Protein AF-A0A0D2V0W5-F1 (afdb_monomer_lite)

pLDDT: mean 76.76, std 10.27, range [50.66, 91.31]

Foldseek 3Di:
DLLVVLVVQVVVCVVVVWDFDPLSVVLNVVVVVLVVVVVVVVVVVVVVVVVCPPDPDCDDDPVVVVVVVVVVVVSVVVVVVSSVSSDDPHGTDHDDPDPDDVVVVVVVVVVVVVVVVVVVVVVVVVVVVVVVVVVPDPDD

Organism: Gossypium raimondii (NCBI:txid29730)

Radius of gyration: 36.82 Å; chains: 1; bounding box: 101×25×89 Å

Sequence (140 aa):
MQRQRVQQSVDAAKLQGHTICNDVDKWLTMVDHKIFEMAETKLKEAEEKANERCLIGLCPNFKSRYLLSKTAEKEAYAIVQLLEKGRFDSVSYRPAPKPANIEDININIWSFVEQLYLHIFSIYLLAIFGYLFIWLLPNF

Secondary structure (DSSP, 8-state):
-HHHHHHHHHHHHHHTTPEEPHHHHHHHHHHHHHHHHHHHHHHHHHHHHHH----SS----HHHHHHHHHHHHHHHHHHHHHHHHT--S-SEEPPPPPPPPHHHHHHHHHHHHHHHHHHHHHHHHHHHHHHHHHHHS---

Structure (mmCIF, N/CA/C/O backbone):
data_AF-A0A0D2V0W5-F1
#
_entry.id   AF-A0A0D2V0W5-F1
#
loop_
_atom_site.group_PDB
_atom_site.id
_atom_site.type_symbol
_atom_site.label_atom_id
_atom_site.label_alt_id
_atom_site.label_comp_id
_atom_site.label_asym_id
_atom_site.label_entity_id
_atom_site.label_seq_id
_atom_site.pdbx_PDB_ins_code
_atom_site.Cartn_x
_atom_site.Cartn_y
_atom_site.Cartn_z
_atom_site.occupancy
_atom_site.B_iso_or_equiv
_atom_site.auth_seq_id
_atom_site.auth_comp_id
_atom_site.auth_asym_id
_atom_site.auth_atom_id
_atom_site.pdbx_PDB_model_num
ATOM 1 N N . MET A 1 1 ? -4.339 -10.578 3.413 1.00 66.00 1 MET A N 1
ATOM 2 C CA . MET A 1 1 ? -4.388 -11.001 1.993 1.00 66.00 1 MET A CA 1
ATOM 3 C C . MET A 1 1 ? -4.231 -9.824 1.022 1.00 66.00 1 MET A C 1
ATOM 5 O O . MET A 1 1 ? -3.227 -9.800 0.332 1.00 66.00 1 MET A O 1
ATOM 9 N N . GLN A 1 2 ? -5.124 -8.819 0.982 1.00 79.31 2 GLN A N 1
ATOM 10 C CA . GLN A 1 2 ? -5.065 -7.725 -0.020 1.00 79.31 2 GLN A CA 1
ATOM 11 C C . GLN A 1 2 ? -3.758 -6.905 0.001 1.00 79.31 2 GLN A C 1
ATOM 13 O O . GLN A 1 2 ? -3.095 -6.805 -1.026 1.00 79.31 2 GLN A O 1
ATOM 18 N N . ARG A 1 3 ? -3.353 -6.383 1.170 1.00 84.44 3 ARG A N 1
ATOM 19 C CA . ARG A 1 3 ? -2.093 -5.631 1.351 1.00 84.44 3 ARG A CA 1
ATOM 20 C C . ARG A 1 3 ? -0.877 -6.402 0.835 1.00 84.44 3 ARG A C 1
ATOM 22 O O . ARG A 1 3 ? -0.064 -5.855 0.107 1.00 84.44 3 ARG A O 1
ATOM 29 N N . GLN A 1 4 ? -0.778 -7.683 1.191 1.00 86.00 4 GLN A N 1
ATOM 30 C CA . GLN A 1 4 ? 0.338 -8.542 0.791 1.00 86.00 4 GLN A CA 1
ATOM 31 C C . GLN A 1 4 ? 0.414 -8.713 -0.728 1.00 86.00 4 GLN A C 1
ATOM 33 O O . GLN A 1 4 ? 1.505 -8.646 -1.279 1.00 86.00 4 GLN A O 1
ATOM 38 N N . ARG A 1 5 ? -0.728 -8.870 -1.413 1.00 85.88 5 ARG A N 1
ATOM 39 C CA . ARG A 1 5 ? -0.739 -8.934 -2.881 1.00 85.88 5 ARG A CA 1
ATOM 40 C C . ARG A 1 5 ? -0.277 -7.622 -3.511 1.00 85.88 5 ARG A C 1
ATOM 42 O O . ARG A 1 5 ? 0.524 -7.654 -4.432 1.00 85.88 5 ARG A O 1
ATOM 49 N N . VAL A 1 6 ? -0.757 -6.481 -3.007 1.00 85.31 6 VAL A N 1
ATOM 50 C CA . VAL A 1 6 ? -0.328 -5.159 -3.497 1.00 85.31 6 VAL A CA 1
ATOM 51 C C . VAL A 1 6 ? 1.177 -4.976 -3.288 1.00 85.31 6 VAL A C 1
ATOM 53 O O . VAL A 1 6 ? 1.865 -4.562 -4.215 1.00 85.31 6 VAL A O 1
ATOM 56 N N . GLN A 1 7 ? 1.701 -5.370 -2.124 1.00 87.25 7 GLN A N 1
ATOM 57 C CA . GLN A 1 7 ? 3.134 -5.318 -1.832 1.00 87.25 7 GLN A CA 1
ATOM 58 C C . GLN A 1 7 ? 3.953 -6.187 -2.795 1.00 87.25 7 GLN A C 1
ATOM 60 O O . GLN A 1 7 ? 4.927 -5.709 -3.360 1.00 87.25 7 GLN A O 1
ATOM 65 N N . GLN A 1 8 ? 3.524 -7.426 -3.051 1.00 87.62 8 GLN A N 1
ATOM 66 C CA . GLN A 1 8 ? 4.190 -8.312 -4.012 1.00 87.62 8 GLN A CA 1
ATOM 67 C C . GLN A 1 8 ? 4.226 -7.709 -5.421 1.00 87.62 8 GLN A C 1
ATOM 69 O O . GLN A 1 8 ? 5.253 -7.779 -6.094 1.00 87.62 8 GLN A O 1
ATOM 74 N N . SER A 1 9 ? 3.134 -7.079 -5.862 1.00 85.44 9 SER A N 1
ATOM 75 C CA . SER A 1 9 ? 3.097 -6.395 -7.157 1.00 85.44 9 SER A CA 1
ATOM 76 C C . SER A 1 9 ? 4.013 -5.165 -7.192 1.00 85.44 9 SER A C 1
ATOM 78 O O . SER A 1 9 ? 4.642 -4.901 -8.214 1.00 85.44 9 SER A O 1
ATOM 80 N N . VAL A 1 10 ? 4.120 -4.427 -6.082 1.00 87.31 10 VAL A N 1
ATOM 81 C CA . VAL A 1 10 ? 5.063 -3.308 -5.931 1.00 87.31 10 VAL A CA 1
ATOM 82 C C . VAL A 1 10 ? 6.510 -3.796 -6.001 1.00 87.31 10 VAL A C 1
ATOM 84 O O . VAL A 1 10 ? 7.321 -3.211 -6.717 1.00 87.31 10 VAL A O 1
ATOM 87 N N . ASP A 1 11 ? 6.837 -4.883 -5.310 1.00 88.75 11 ASP A N 1
ATOM 88 C CA . ASP A 1 11 ? 8.186 -5.448 -5.302 1.00 88.75 11 ASP A CA 1
ATOM 89 C C . ASP A 1 11 ? 8.566 -5.976 -6.696 1.00 88.75 11 ASP A C 1
ATOM 91 O O . ASP A 1 11 ? 9.657 -5.695 -7.194 1.00 88.75 11 ASP A O 1
ATOM 95 N N . ALA A 1 12 ? 7.632 -6.641 -7.387 1.00 85.81 12 ALA A N 1
ATOM 96 C CA . ALA A 1 12 ? 7.809 -7.075 -8.773 1.00 85.81 12 ALA A CA 1
ATOM 97 C C . ALA A 1 12 ? 8.028 -5.894 -9.736 1.00 85.81 12 ALA A C 1
ATOM 99 O O . ALA A 1 12 ? 8.897 -5.950 -10.605 1.00 85.81 12 ALA A O 1
ATOM 100 N N . ALA A 1 13 ? 7.282 -4.802 -9.566 1.00 85.25 13 ALA A N 1
ATOM 101 C CA . ALA A 1 13 ? 7.448 -3.598 -10.371 1.00 85.25 13 ALA A CA 1
ATOM 102 C C . ALA A 1 13 ? 8.810 -2.924 -10.139 1.00 85.25 13 ALA A C 1
ATOM 104 O O . ALA A 1 13 ? 9.463 -2.525 -11.103 1.00 85.25 13 ALA A O 1
ATOM 105 N N . LYS A 1 14 ? 9.285 -2.862 -8.888 1.00 86.00 14 LYS A N 1
ATOM 106 C CA . LYS A 1 14 ? 10.631 -2.360 -8.567 1.00 86.00 14 LYS A CA 1
ATOM 107 C C . LYS A 1 14 ? 11.723 -3.193 -9.239 1.00 86.00 14 LYS A C 1
ATOM 109 O O . LYS A 1 14 ? 12.649 -2.620 -9.806 1.00 86.00 14 LYS A O 1
ATOM 114 N N . LEU A 1 15 ? 11.590 -4.523 -9.236 1.00 84.12 15 LEU A N 1
ATOM 115 C CA . LEU A 1 15 ? 12.523 -5.429 -9.924 1.00 84.12 15 LEU A CA 1
ATOM 116 C C . LEU A 1 15 ? 12.557 -5.201 -11.442 1.00 84.12 15 LEU A C 1
ATOM 118 O O . LEU A 1 15 ? 13.605 -5.339 -12.062 1.00 84.12 15 LEU A O 1
ATOM 122 N N . GLN A 1 16 ? 11.429 -4.813 -12.036 1.00 83.44 16 GLN A N 1
ATOM 123 C CA . GLN A 1 16 ? 11.328 -4.471 -13.459 1.00 83.44 16 GLN A CA 1
ATOM 124 C C . GLN A 1 16 ? 11.803 -3.041 -13.777 1.00 83.44 16 GLN A C 1
ATOM 126 O O . GLN A 1 16 ? 11.735 -2.612 -14.928 1.00 83.44 16 GLN A O 1
ATOM 131 N N . GLY A 1 17 ? 12.262 -2.281 -12.776 1.00 79.56 17 GLY A N 1
ATOM 132 C CA . GLY A 1 17 ? 12.631 -0.874 -12.935 1.00 79.56 17 GLY A CA 1
ATOM 133 C C . GLY A 1 17 ? 11.435 0.035 -13.225 1.00 79.56 17 GLY A C 1
ATOM 134 O O . GLY A 1 17 ? 11.616 1.146 -13.719 1.00 79.56 17 GLY A O 1
ATOM 135 N N . HIS A 1 18 ? 10.211 -0.425 -12.952 1.00 83.50 18 HIS A N 1
ATOM 136 C CA . HIS A 1 18 ? 9.005 0.379 -13.087 1.00 83.50 18 HIS A CA 1
ATOM 137 C C . HIS A 1 18 ? 8.842 1.322 -11.894 1.00 83.50 18 HIS A C 1
ATOM 139 O O . HIS A 1 18 ? 9.246 1.024 -10.768 1.00 83.50 18 HIS A O 1
ATOM 145 N N . THR A 1 19 ? 8.208 2.466 -12.135 1.00 81.25 19 THR A N 1
ATOM 146 C CA . THR A 1 19 ? 7.883 3.417 -11.074 1.00 81.25 19 THR A CA 1
ATOM 147 C C . THR A 1 19 ? 6.507 3.089 -10.504 1.00 81.25 19 THR A C 1
ATOM 149 O O . THR A 1 19 ? 5.567 2.787 -11.241 1.00 81.25 19 THR A O 1
ATOM 152 N N . ILE A 1 20 ? 6.397 3.111 -9.177 1.00 87.06 20 ILE A N 1
ATOM 153 C CA . ILE A 1 20 ? 5.154 2.816 -8.460 1.00 87.06 20 ILE A CA 1
ATOM 154 C C . ILE A 1 20 ? 4.242 4.039 -8.502 1.00 87.06 20 ILE A C 1
ATOM 156 O O . ILE A 1 20 ? 4.702 5.173 -8.359 1.00 87.06 20 ILE A O 1
ATOM 160 N N . CYS A 1 21 ? 2.945 3.814 -8.696 1.00 85.44 21 CYS A N 1
ATOM 161 C CA . CYS A 1 21 ? 1.962 4.889 -8.649 1.00 85.44 21 CYS A CA 1
ATOM 162 C C . CYS A 1 21 ? 1.865 5.470 -7.227 1.00 85.44 21 CYS A C 1
ATOM 164 O O . CYS A 1 21 ? 1.754 4.725 -6.254 1.00 85.44 21 CYS A O 1
ATOM 166 N N . ASN A 1 22 ? 1.841 6.800 -7.110 1.00 84.38 22 ASN A N 1
ATOM 167 C CA . ASN A 1 22 ? 1.798 7.499 -5.819 1.00 84.38 22 ASN A CA 1
ATOM 168 C C . ASN A 1 22 ? 0.577 7.101 -4.963 1.00 84.38 22 ASN A C 1
ATOM 170 O O . ASN A 1 22 ? 0.664 6.997 -3.742 1.00 84.38 22 ASN A O 1
ATOM 174 N N . ASP A 1 23 ? -0.557 6.815 -5.606 1.00 83.94 23 ASP A N 1
ATOM 175 C CA . ASP A 1 23 ? -1.783 6.393 -4.920 1.00 83.94 23 ASP A CA 1
ATOM 176 C C . ASP A 1 23 ? -1.628 5.040 -4.212 1.00 83.94 23 ASP A C 1
ATOM 178 O O . ASP A 1 23 ? -2.191 4.837 -3.136 1.00 83.94 23 ASP A O 1
ATOM 182 N N . VAL A 1 24 ? -0.824 4.134 -4.780 1.00 85.69 24 VAL A N 1
ATOM 183 C CA . VAL A 1 24 ? -0.541 2.810 -4.208 1.00 85.69 24 VAL A CA 1
ATOM 184 C C . VAL A 1 24 ? 0.350 2.942 -2.975 1.00 85.69 24 VAL A C 1
ATOM 186 O O . VAL A 1 24 ? 0.090 2.299 -1.959 1.00 85.69 24 VAL A O 1
ATOM 189 N N . ASP A 1 25 ? 1.362 3.807 -3.038 1.00 86.31 25 ASP A N 1
ATOM 190 C CA . ASP A 1 25 ? 2.276 4.077 -1.923 1.00 86.31 25 ASP A CA 1
ATOM 191 C C . ASP A 1 25 ? 1.555 4.751 -0.742 1.00 86.31 25 ASP A C 1
ATOM 193 O O . ASP A 1 25 ? 1.616 4.294 0.407 1.00 86.31 25 ASP A O 1
ATOM 197 N N . LYS A 1 26 ? 0.744 5.772 -1.044 1.00 88.19 26 LYS A N 1
ATOM 198 C CA . LYS A 1 26 ? -0.114 6.439 -0.059 1.00 88.19 26 LYS A CA 1
ATOM 199 C C . LYS A 1 26 ? -1.109 5.470 0.577 1.00 88.19 26 LYS A C 1
ATOM 201 O O . LYS A 1 26 ? -1.359 5.539 1.781 1.00 88.19 26 LYS A O 1
ATOM 206 N N . TRP A 1 27 ? -1.679 4.565 -0.217 1.00 91.31 27 TRP A N 1
ATOM 207 C CA . TRP A 1 27 ? -2.592 3.544 0.283 1.00 91.31 27 TRP A CA 1
ATOM 208 C C . TRP A 1 27 ? -1.897 2.551 1.220 1.00 91.31 27 TRP A C 1
ATOM 210 O O . TRP A 1 27 ? -2.424 2.283 2.299 1.00 91.31 27 TRP A O 1
ATOM 220 N N . LEU A 1 28 ? -0.707 2.053 0.859 1.00 87.44 28 LEU A N 1
ATOM 221 C CA . LEU A 1 28 ? 0.075 1.149 1.712 1.00 87.44 28 LEU A CA 1
ATOM 222 C C . LEU A 1 28 ? 0.396 1.795 3.064 1.00 87.44 28 LEU A C 1
ATOM 224 O O . LEU A 1 28 ? 0.146 1.187 4.103 1.00 87.44 28 LEU A O 1
ATOM 228 N N . THR A 1 29 ? 0.835 3.054 3.050 1.00 89.31 29 THR A N 1
ATOM 229 C CA . THR A 1 29 ? 1.124 3.823 4.270 1.00 89.31 29 THR A CA 1
ATOM 230 C C . THR A 1 29 ? -0.113 3.962 5.162 1.00 89.31 29 THR A C 1
ATOM 232 O O . THR A 1 29 ? -0.049 3.752 6.374 1.00 89.31 29 THR A O 1
ATOM 235 N N . MET A 1 30 ? -1.270 4.272 4.570 1.00 87.94 30 MET A N 1
ATOM 236 C CA . MET A 1 30 ? -2.531 4.413 5.302 1.00 87.94 30 MET A CA 1
ATOM 237 C C . MET A 1 30 ? -2.982 3.088 5.939 1.00 87.94 30 MET A C 1
ATOM 239 O O . MET A 1 30 ? -3.482 3.072 7.064 1.00 87.94 30 MET A O 1
ATOM 243 N N . VAL A 1 31 ? -2.805 1.972 5.226 1.00 87.81 31 VAL A N 1
ATOM 244 C CA . VAL A 1 31 ? -3.123 0.632 5.735 1.00 87.81 31 VAL A CA 1
ATOM 245 C C . VAL A 1 31 ? -2.194 0.249 6.885 1.00 87.81 31 VAL A C 1
ATOM 247 O O . VAL A 1 31 ? -2.679 -0.257 7.895 1.00 87.81 31 VAL A O 1
ATOM 250 N N . ASP A 1 32 ? -0.896 0.525 6.771 1.00 87.69 32 ASP A N 1
ATOM 251 C CA . ASP A 1 32 ? 0.081 0.234 7.826 1.00 87.69 32 ASP A CA 1
ATOM 252 C C . ASP A 1 32 ? -0.201 1.026 9.099 1.00 87.69 32 ASP A C 1
ATOM 254 O O . ASP A 1 32 ? -0.244 0.450 10.188 1.00 87.69 32 ASP A O 1
ATOM 258 N N . HIS A 1 33 ? -0.514 2.315 8.961 1.00 88.38 33 HIS A N 1
ATOM 259 C CA . HIS A 1 33 ? -0.945 3.139 10.084 1.00 88.38 33 HIS A CA 1
ATOM 260 C C . HIS A 1 33 ? -2.199 2.567 10.763 1.00 88.38 33 HIS A C 1
ATOM 262 O O . HIS A 1 33 ? -2.257 2.472 11.987 1.00 88.38 33 HIS A O 1
ATOM 268 N N . LYS A 1 34 ? -3.205 2.140 9.984 1.00 84.75 34 LYS A N 1
ATOM 269 C CA . LYS A 1 34 ? -4.443 1.580 10.549 1.00 84.75 34 LYS A CA 1
ATOM 270 C C . LYS A 1 34 ? -4.205 0.248 11.265 1.00 84.75 34 LYS A C 1
ATOM 272 O O . LYS A 1 34 ? -4.841 -0.012 12.283 1.00 84.75 34 LYS A O 1
ATOM 277 N N . ILE A 1 35 ? -3.300 -0.591 10.758 1.00 84.75 35 ILE A N 1
ATOM 278 C CA . ILE A 1 35 ? -2.902 -1.840 11.424 1.00 84.75 35 ILE A CA 1
ATOM 279 C C . ILE A 1 35 ? -2.221 -1.536 12.760 1.00 84.75 35 ILE A C 1
ATOM 281 O O . ILE A 1 35 ? -2.548 -2.177 13.757 1.00 84.75 35 ILE A O 1
ATOM 285 N N . PHE A 1 36 ? -1.318 -0.555 12.787 1.00 83.88 36 PHE A N 1
ATOM 286 C CA . PHE A 1 36 ? -0.632 -0.141 14.008 1.00 83.88 36 PHE A CA 1
ATOM 287 C C . PHE A 1 36 ? -1.613 0.393 15.064 1.00 83.88 36 PHE A C 1
ATOM 289 O O . PHE A 1 36 ? -1.625 -0.096 16.189 1.00 83.88 36 PHE A O 1
ATOM 296 N N . GLU A 1 37 ? -2.508 1.307 14.677 1.00 85.31 37 GLU A N 1
ATOM 297 C CA . GLU A 1 37 ? -3.546 1.867 15.556 1.00 85.31 37 GLU A CA 1
ATOM 298 C C . GLU A 1 37 ? -4.464 0.769 16.131 1.00 85.31 37 GLU A C 1
ATOM 300 O O . GLU A 1 37 ? -4.775 0.750 17.324 1.00 85.31 37 GLU A O 1
ATOM 305 N N . MET A 1 38 ? -4.868 -0.202 15.305 1.00 79.56 38 MET A N 1
ATOM 306 C CA . MET A 1 38 ? -5.655 -1.350 15.771 1.00 79.56 38 MET A CA 1
ATOM 307 C C . MET A 1 38 ? -4.875 -2.251 16.735 1.00 79.56 38 MET A C 1
ATOM 309 O O . MET A 1 38 ? -5.451 -2.782 17.680 1.00 79.56 38 MET A O 1
ATOM 313 N N . ALA A 1 39 ? -3.577 -2.453 16.510 1.00 76.69 39 ALA A N 1
ATOM 314 C CA . ALA A 1 39 ? -2.748 -3.248 17.409 1.00 76.69 39 ALA A CA 1
ATOM 315 C C . ALA A 1 39 ? -2.582 -2.558 18.773 1.00 76.69 39 ALA A C 1
ATOM 317 O O . ALA A 1 39 ? -2.720 -3.209 19.807 1.00 76.69 39 ALA A O 1
ATOM 318 N N . GLU A 1 40 ? -2.355 -1.245 18.776 1.00 80.94 40 GLU A N 1
ATOM 319 C CA . GLU A 1 40 ? -2.204 -0.441 19.990 1.00 80.94 40 GLU A CA 1
ATOM 320 C C . GLU A 1 40 ? -3.503 -0.391 20.807 1.00 80.94 40 GLU A C 1
ATOM 322 O O . GLU A 1 40 ? -3.498 -0.644 22.012 1.00 80.94 40 GLU A O 1
ATOM 327 N N . THR A 1 41 ? -4.645 -0.167 20.149 1.00 77.69 41 THR A N 1
ATOM 328 C CA . THR A 1 41 ? -5.964 -0.195 20.807 1.00 77.69 41 THR A CA 1
ATOM 329 C C . THR A 1 41 ? -6.287 -1.569 21.392 1.00 77.69 41 THR A C 1
ATOM 331 O O . THR A 1 41 ? -6.751 -1.652 22.528 1.00 77.69 41 THR A O 1
ATOM 334 N N . LYS A 1 42 ? -5.991 -2.662 20.675 1.00 73.06 42 LYS A N 1
ATOM 335 C CA . LYS A 1 42 ? -6.188 -4.033 21.179 1.00 73.06 42 LYS A CA 1
ATOM 336 C C . LYS A 1 42 ? -5.284 -4.366 22.359 1.00 73.06 42 LYS A C 1
ATOM 338 O O . LYS A 1 42 ? -5.724 -5.060 23.274 1.00 73.06 42 LYS A O 1
ATOM 343 N N . LEU A 1 43 ? -4.044 -3.888 22.341 1.00 74.00 43 LEU A N 1
ATOM 344 C CA . LEU A 1 43 ? -3.103 -4.071 23.441 1.00 74.00 43 LEU A CA 1
ATOM 345 C C . LEU A 1 43 ? -3.588 -3.330 24.690 1.00 74.00 43 LEU A C 1
ATOM 347 O O . LEU A 1 43 ? -3.646 -3.927 25.761 1.00 74.00 43 LEU A O 1
ATOM 351 N N . LYS A 1 44 ? -4.054 -2.088 24.533 1.00 74.25 44 LYS A N 1
ATOM 352 C CA . LYS A 1 44 ? -4.629 -1.302 25.627 1.00 74.25 44 LYS A CA 1
ATOM 353 C C . LYS A 1 44 ? -5.906 -1.927 26.200 1.00 74.25 44 LYS A C 1
ATOM 355 O O . LYS A 1 44 ? -6.035 -2.040 27.414 1.00 74.25 44 LYS A O 1
ATOM 360 N N . GLU A 1 45 ? -6.816 -2.406 25.346 1.00 71.44 45 GLU A N 1
ATOM 361 C CA . GLU A 1 45 ? -8.001 -3.165 25.782 1.00 71.44 45 GLU A CA 1
ATOM 362 C C . GLU A 1 45 ? -7.609 -4.431 26.563 1.00 71.44 45 GLU A C 1
ATOM 364 O O . GLU A 1 45 ? -8.262 -4.786 27.544 1.00 71.44 45 GLU A O 1
ATOM 369 N N . ALA A 1 46 ? -6.556 -5.134 26.135 1.00 68.12 46 ALA A N 1
ATOM 370 C CA . ALA A 1 46 ? -6.071 -6.332 26.812 1.00 68.12 46 ALA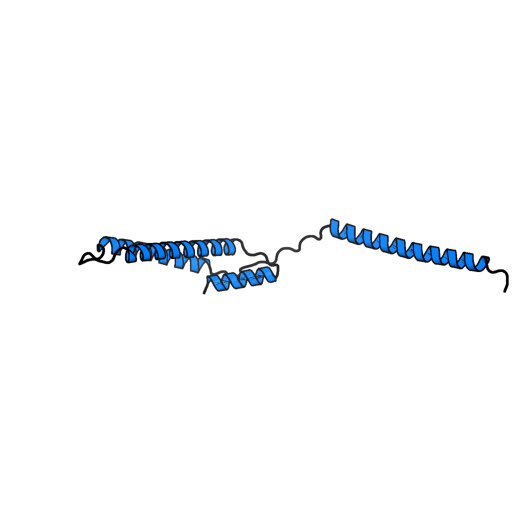 A CA 1
ATOM 371 C C . ALA A 1 46 ? -5.424 -6.014 28.170 1.00 68.12 46 ALA A C 1
ATOM 373 O O . ALA A 1 46 ? -5.659 -6.752 29.126 1.00 68.12 46 ALA A O 1
ATOM 374 N N . GLU A 1 47 ? -4.663 -4.923 28.275 1.00 70.50 47 GLU A N 1
ATOM 375 C CA . GLU A 1 47 ? -4.082 -4.436 29.532 1.00 70.50 47 GLU A CA 1
ATOM 376 C C . GLU A 1 47 ? -5.157 -3.979 30.522 1.00 70.50 47 GLU A C 1
ATOM 378 O O . GLU A 1 47 ? -5.136 -4.397 31.680 1.00 70.50 47 GLU A O 1
ATOM 383 N N . GLU A 1 48 ? -6.138 -3.190 30.074 1.00 67.31 48 GLU A N 1
ATOM 384 C CA . GLU A 1 48 ? -7.276 -2.764 30.899 1.00 67.31 48 GLU A CA 1
ATOM 385 C C . GLU A 1 48 ? -8.067 -3.979 31.397 1.00 67.31 48 GLU A C 1
ATOM 387 O O . GLU A 1 48 ? -8.345 -4.095 32.588 1.00 67.31 48 GLU A O 1
ATOM 392 N N . LYS A 1 49 ? -8.330 -4.957 30.524 1.00 64.44 49 LYS A N 1
ATOM 393 C CA . LYS A 1 49 ? -9.028 -6.201 30.880 1.00 64.44 49 LYS A CA 1
ATOM 394 C C . LYS A 1 49 ? -8.209 -7.127 31.787 1.00 64.44 49 LYS A C 1
ATOM 396 O O . LYS A 1 49 ? -8.788 -7.899 32.548 1.00 64.44 49 LYS A O 1
ATOM 401 N N . ALA A 1 50 ? -6.879 -7.082 31.712 1.00 61.03 50 ALA A N 1
ATOM 402 C CA . ALA A 1 50 ? -5.994 -7.826 32.607 1.00 61.03 50 ALA A CA 1
ATOM 403 C C . ALA A 1 50 ? -5.901 -7.174 33.998 1.00 61.03 50 ALA A C 1
ATOM 405 O O . ALA A 1 50 ? -5.810 -7.890 34.999 1.00 61.03 50 ALA A O 1
ATOM 406 N N . ASN A 1 51 ? -5.972 -5.839 34.064 1.00 61.06 51 ASN A N 1
ATOM 407 C CA . ASN A 1 51 ? -6.075 -5.081 35.313 1.00 61.06 51 ASN A CA 1
ATOM 408 C C . ASN A 1 51 ? -7.476 -5.181 35.940 1.00 61.06 51 ASN A C 1
ATOM 410 O O . ASN A 1 51 ? -7.605 -5.232 37.162 1.00 61.06 51 ASN A O 1
ATOM 414 N N . GLU A 1 52 ? -8.525 -5.303 35.125 1.00 59.12 52 GLU A N 1
ATOM 415 C CA . GLU A 1 52 ? -9.887 -5.622 35.549 1.00 59.12 52 GLU A CA 1
ATOM 416 C C . GLU A 1 52 ? -10.070 -7.137 35.723 1.00 59.12 52 GLU A C 1
ATOM 418 O O . GLU A 1 52 ? -10.865 -7.796 35.047 1.00 59.12 52 GLU A O 1
ATOM 423 N N . ARG A 1 53 ? -9.397 -7.726 36.719 1.00 54.84 53 ARG A N 1
ATOM 424 C CA . ARG A 1 53 ? -9.992 -8.903 37.365 1.00 54.84 53 ARG A CA 1
ATOM 425 C C . ARG A 1 53 ? -11.349 -8.444 37.887 1.00 54.84 53 ARG A C 1
ATOM 427 O O . ARG A 1 53 ? -11.402 -7.693 38.855 1.00 54.84 53 ARG A O 1
ATOM 434 N N . CYS A 1 54 ? -12.425 -8.834 37.201 1.00 55.38 54 CYS A N 1
ATOM 435 C CA . CYS A 1 54 ? -13.802 -8.513 37.563 1.00 55.38 54 CYS A CA 1
ATOM 436 C C . CYS A 1 54 ? -14.108 -9.147 38.927 1.00 55.38 54 CYS A C 1
ATOM 438 O O . CYS A 1 54 ? -14.589 -10.276 39.037 1.00 55.38 54 CYS A O 1
ATOM 440 N N . LEU A 1 55 ? -13.732 -8.432 39.983 1.00 52.62 55 LEU A N 1
ATOM 441 C CA . LEU A 1 55 ? -14.034 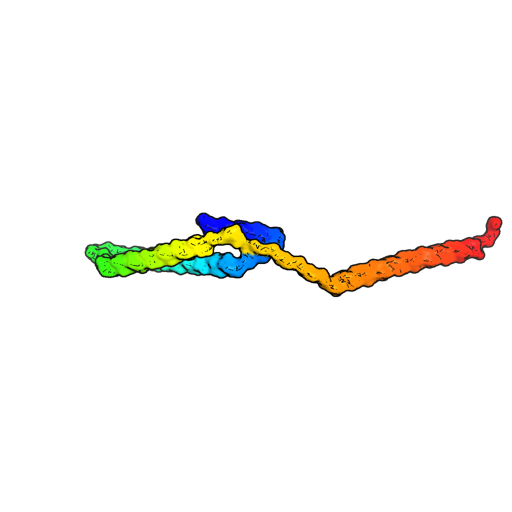-8.766 41.355 1.00 52.62 55 LEU A CA 1
ATOM 442 C C . LEU A 1 55 ? -15.519 -8.469 41.550 1.00 52.62 55 LEU A C 1
ATOM 444 O O . LEU A 1 55 ? -15.921 -7.328 41.729 1.00 52.62 55 LEU A O 1
ATOM 448 N N . ILE A 1 56 ? -16.316 -9.534 41.478 1.00 51.97 56 ILE A N 1
ATOM 449 C CA . ILE A 1 56 ? -17.665 -9.620 42.040 1.00 51.97 56 ILE A CA 1
ATOM 450 C C . ILE A 1 56 ? -18.639 -8.564 41.465 1.00 51.97 56 ILE A C 1
ATOM 452 O O . ILE A 1 56 ? -18.930 -7.537 42.068 1.00 51.97 56 ILE A O 1
ATOM 456 N N . GLY A 1 57 ? -19.231 -8.879 40.307 1.00 53.53 57 GLY A N 1
ATOM 457 C CA . GLY A 1 57 ? -20.603 -8.458 39.974 1.00 53.53 57 GLY A CA 1
ATOM 458 C C . GLY A 1 57 ? -20.807 -7.187 39.142 1.00 53.53 57 GLY A C 1
ATOM 459 O O . GLY A 1 57 ? -21.932 -6.946 38.713 1.00 53.53 57 GLY A O 1
ATOM 460 N N . LEU A 1 58 ? -19.768 -6.407 38.840 1.00 61.84 58 LEU A N 1
ATOM 461 C CA . LEU A 1 58 ? -19.882 -5.200 38.007 1.00 61.84 58 LEU A CA 1
ATOM 462 C C . LEU A 1 58 ? -19.125 -5.370 36.690 1.00 61.84 58 LEU A C 1
ATOM 464 O O . LEU A 1 58 ? -18.088 -4.763 36.444 1.00 61.84 58 LEU A O 1
ATOM 468 N N . CYS A 1 59 ? -19.672 -6.213 35.818 1.00 60.38 59 CYS A N 1
ATOM 469 C CA . CYS A 1 59 ? -19.330 -6.157 34.401 1.00 60.38 59 CYS A CA 1
ATOM 470 C C . CYS A 1 59 ? -19.705 -4.768 33.837 1.00 60.38 59 CYS A C 1
ATOM 472 O O . CYS A 1 59 ? -20.697 -4.177 34.275 1.00 60.38 59 CYS A O 1
ATOM 474 N N . PRO A 1 60 ? -18.958 -4.246 32.850 1.00 61.28 60 PRO A N 1
ATOM 475 C CA . PRO A 1 60 ? -19.096 -2.871 32.382 1.00 61.28 60 PRO A CA 1
ATOM 476 C C . PRO A 1 60 ? -20.521 -2.523 31.914 1.00 61.28 60 PRO A C 1
ATOM 478 O O . PRO A 1 60 ? -21.198 -3.301 31.237 1.00 61.28 60 PRO A O 1
ATOM 481 N N . ASN A 1 61 ? -20.943 -1.311 32.284 1.00 66.06 61 ASN A N 1
ATOM 482 C CA . ASN A 1 61 ? -22.199 -0.634 31.948 1.00 66.06 61 ASN A CA 1
ATOM 483 C C . ASN A 1 61 ? -22.706 -0.923 30.512 1.00 66.06 61 ASN A C 1
ATOM 485 O O . ASN A 1 61 ? -21.974 -0.800 29.534 1.00 66.06 61 ASN A O 1
ATOM 489 N N . PHE A 1 62 ? -24.004 -1.205 30.344 1.00 66.44 62 PHE A N 1
ATOM 490 C CA . PHE A 1 62 ? -24.635 -1.390 29.027 1.00 66.44 62 PHE A CA 1
ATOM 491 C C . PHE A 1 62 ? -24.342 -0.243 28.036 1.00 66.44 62 PHE A C 1
ATOM 493 O O . PHE A 1 62 ? -24.091 -0.489 26.856 1.00 66.44 62 PHE A O 1
ATOM 500 N N . LYS A 1 63 ? -24.305 1.006 28.519 1.00 72.69 63 LYS A N 1
ATOM 501 C CA . LYS A 1 63 ? -23.969 2.211 27.747 1.00 72.69 63 LYS A CA 1
ATOM 502 C C . LYS A 1 63 ? -22.519 2.210 27.258 1.00 72.69 63 LYS A C 1
ATOM 504 O O . LYS A 1 63 ? -22.280 2.634 26.130 1.00 72.69 63 LYS A O 1
ATOM 509 N N . SER A 1 64 ? -21.562 1.732 28.060 1.00 71.50 64 SER A N 1
ATOM 510 C CA . SER A 1 64 ? -20.162 1.655 27.619 1.00 71.50 64 SER A CA 1
ATOM 511 C C . SER A 1 64 ? -19.994 0.582 26.549 1.00 71.50 64 SER A C 1
ATOM 513 O O . SER A 1 64 ? -19.387 0.857 25.520 1.00 71.50 64 SER A O 1
ATOM 515 N N . ARG A 1 65 ? -20.640 -0.582 26.701 1.00 71.06 65 ARG A N 1
ATOM 516 C CA . ARG A 1 65 ? -20.669 -1.614 25.647 1.00 71.06 65 ARG A CA 1
ATOM 517 C C . ARG A 1 65 ? -21.300 -1.110 24.349 1.00 71.06 65 ARG A C 1
ATOM 519 O O . ARG A 1 65 ? -20.801 -1.416 23.272 1.00 71.06 65 ARG A O 1
ATOM 526 N N . TYR A 1 66 ? -22.384 -0.337 24.440 1.00 77.50 66 TYR A N 1
ATOM 527 C CA . TYR A 1 66 ? -23.035 0.259 23.270 1.00 77.50 66 TYR A CA 1
ATOM 528 C C . TYR A 1 66 ? -22.112 1.245 22.540 1.00 77.50 66 TYR A C 1
ATOM 530 O O . TYR A 1 66 ? -21.997 1.187 21.316 1.00 77.50 66 TYR A O 1
ATOM 538 N N . LEU A 1 67 ? -21.414 2.112 23.283 1.00 79.69 67 LEU A N 1
ATOM 539 C CA . LEU A 1 67 ? -20.410 3.014 22.714 1.00 79.69 67 LEU A CA 1
ATOM 540 C C . LEU A 1 67 ? -19.273 2.233 22.052 1.00 79.69 67 LEU A C 1
ATOM 542 O O . LEU A 1 67 ? -18.934 2.529 20.910 1.00 79.69 67 LEU A O 1
ATOM 546 N N . LEU A 1 68 ? -18.755 1.199 22.719 1.00 76.38 68 LEU A N 1
ATOM 547 C CA . LEU A 1 68 ? -17.707 0.335 22.177 1.00 76.38 68 LEU A CA 1
ATOM 548 C C . LEU A 1 68 ? -18.148 -0.312 20.857 1.00 76.38 68 LEU A C 1
ATOM 550 O O . LEU A 1 68 ? -17.422 -0.277 19.868 1.00 76.38 68 LEU A O 1
ATOM 554 N N . SER A 1 69 ? -19.381 -0.828 20.810 1.00 76.25 69 SER A N 1
ATOM 555 C CA . SER A 1 69 ? -19.948 -1.433 19.605 1.00 76.25 69 SER A CA 1
ATOM 556 C C . SER A 1 69 ? -20.100 -0.426 18.463 1.00 76.25 69 SER A C 1
ATOM 558 O O . SER A 1 69 ? -19.842 -0.773 17.314 1.00 76.25 69 SER A O 1
ATOM 560 N N . LYS A 1 70 ? -20.497 0.820 18.756 1.00 84.88 70 LYS A N 1
ATOM 561 C CA . LYS A 1 70 ? -20.600 1.883 17.745 1.00 84.88 70 LYS A CA 1
ATOM 562 C C . LYS A 1 70 ? -19.239 2.350 17.240 1.00 84.88 70 LYS A C 1
ATOM 564 O O . LYS A 1 70 ? -19.113 2.671 16.060 1.00 84.88 70 LYS A O 1
ATOM 569 N N . THR A 1 71 ? -18.229 2.387 18.101 1.00 80.50 71 THR A N 1
ATOM 570 C CA . THR A 1 71 ? -16.850 2.675 17.693 1.00 80.50 71 THR A CA 1
ATOM 571 C C . THR A 1 71 ? -16.313 1.559 16.798 1.00 80.50 71 THR A C 1
ATOM 573 O O . THR A 1 71 ? -15.846 1.845 15.699 1.00 80.50 71 THR A O 1
ATOM 576 N N . ALA A 1 72 ? -16.499 0.295 17.191 1.00 76.38 72 ALA A N 1
ATOM 577 C CA . ALA A 1 72 ? -16.098 -0.861 16.392 1.00 76.38 72 ALA A CA 1
ATOM 578 C C . ALA A 1 72 ? -16.786 -0.896 15.014 1.00 76.38 72 ALA A C 1
ATOM 580 O O . ALA A 1 72 ? -16.147 -1.203 14.012 1.00 76.38 72 ALA A O 1
ATOM 581 N N . GLU A 1 73 ? -18.070 -0.528 14.935 1.00 82.75 73 GLU A N 1
ATOM 582 C CA . GLU A 1 73 ? -18.803 -0.421 13.665 1.00 82.75 73 GLU A CA 1
ATOM 583 C C . GLU A 1 73 ? -18.176 0.627 12.727 1.00 82.75 73 GLU A C 1
ATOM 585 O O . GLU A 1 73 ? -17.974 0.366 11.539 1.00 82.75 73 GLU A O 1
ATOM 590 N N . LYS A 1 74 ? -17.803 1.801 13.257 1.00 85.00 74 LYS A N 1
ATOM 591 C CA . LYS A 1 74 ? -17.132 2.857 12.479 1.00 85.00 74 LYS A CA 1
ATOM 592 C C . LYS A 1 74 ? -15.750 2.429 11.994 1.00 85.00 74 LYS A C 1
ATOM 594 O O . LYS A 1 74 ? -15.388 2.717 10.854 1.00 85.00 74 LYS A O 1
ATOM 599 N N . GLU A 1 75 ? -14.984 1.747 12.838 1.00 79.88 75 GLU A N 1
ATOM 600 C CA . GLU A 1 75 ? -13.664 1.238 12.468 1.00 79.88 75 GLU A CA 1
ATOM 601 C C . GLU A 1 75 ? -13.756 0.152 11.399 1.00 79.88 75 GLU A C 1
ATOM 603 O O . GLU A 1 75 ? -13.036 0.219 10.403 1.00 79.88 75 GLU A O 1
ATOM 608 N N . ALA A 1 76 ? -14.693 -0.788 11.543 1.00 78.38 76 ALA A N 1
ATOM 609 C CA . ALA A 1 76 ? -14.960 -1.805 10.532 1.00 78.38 76 ALA A CA 1
ATOM 610 C C . ALA A 1 76 ? -15.322 -1.165 9.184 1.00 78.38 76 ALA A C 1
ATOM 612 O O . ALA A 1 76 ? -14.772 -1.543 8.149 1.00 78.38 76 ALA A O 1
ATOM 613 N N . TYR A 1 77 ? -16.175 -0.138 9.191 1.00 84.62 77 TYR A N 1
ATOM 614 C CA . TYR A 1 77 ? -16.527 0.605 7.983 1.00 84.62 77 TYR A CA 1
ATOM 615 C C . TYR A 1 77 ? -15.322 1.323 7.351 1.00 84.62 77 TYR A C 1
ATOM 617 O O . TYR A 1 77 ? -15.150 1.294 6.130 1.00 84.62 77 TYR A O 1
ATOM 625 N N . ALA A 1 78 ? -14.450 1.931 8.160 1.00 84.31 78 ALA A N 1
ATOM 626 C CA . ALA A 1 78 ? -13.221 2.554 7.669 1.00 84.31 78 ALA A CA 1
ATOM 627 C C . ALA A 1 78 ? -12.274 1.525 7.026 1.00 84.31 78 ALA A C 1
ATOM 629 O O . ALA A 1 78 ? -11.697 1.796 5.973 1.00 84.31 78 ALA A O 1
ATOM 630 N N . ILE A 1 79 ? -12.154 0.329 7.610 1.00 81.00 79 ILE A N 1
ATOM 631 C CA . ILE A 1 79 ? -11.349 -0.771 7.058 1.00 81.00 79 ILE A CA 1
ATOM 632 C C . ILE A 1 79 ? -11.923 -1.247 5.720 1.00 81.00 79 ILE A C 1
ATOM 634 O O . ILE A 1 79 ? -11.164 -1.442 4.774 1.00 81.00 79 ILE A O 1
ATOM 638 N N . VAL A 1 80 ? -13.247 -1.396 5.610 1.00 85.50 80 VAL A N 1
ATOM 639 C CA . VAL A 1 80 ? -13.907 -1.790 4.354 1.00 85.50 80 VAL A CA 1
ATOM 640 C C . VAL A 1 80 ? -13.629 -0.771 3.249 1.00 85.50 80 VAL A C 1
ATOM 642 O O . VAL A 1 80 ? -13.165 -1.154 2.176 1.00 85.50 80 VAL A O 1
ATOM 645 N N . GLN A 1 81 ? -13.799 0.525 3.523 1.00 86.69 81 GLN A N 1
ATOM 646 C CA . GLN A 1 81 ? -13.483 1.576 2.550 1.00 86.69 81 GLN A CA 1
ATOM 647 C C . GLN A 1 81 ? -12.000 1.596 2.156 1.00 86.69 81 GLN A C 1
ATOM 649 O O . GLN A 1 81 ? -11.663 1.831 0.995 1.00 86.69 81 GLN A O 1
ATOM 654 N N . LEU A 1 82 ? -11.095 1.362 3.111 1.00 85.50 82 LEU A N 1
ATOM 655 C CA . LEU A 1 82 ? -9.666 1.247 2.823 1.00 85.50 82 LEU A CA 1
ATOM 656 C C . LEU A 1 82 ? -9.389 0.049 1.911 1.00 85.50 82 LEU A C 1
ATOM 658 O O . LEU A 1 82 ? -8.639 0.185 0.950 1.00 85.50 82 LEU A O 1
ATOM 662 N N . LEU A 1 83 ? -10.015 -1.103 2.153 1.00 83.25 83 LEU A N 1
ATOM 663 C CA . LEU A 1 83 ? -9.856 -2.288 1.309 1.00 83.25 83 LEU A CA 1
ATOM 664 C C . LEU A 1 83 ? -10.400 -2.081 -0.109 1.00 83.25 83 LEU A C 1
ATOM 666 O O . LEU A 1 83 ? -9.768 -2.538 -1.061 1.00 83.25 83 LEU A O 1
ATOM 670 N N . GLU A 1 84 ? -11.521 -1.374 -0.262 1.00 84.19 84 GLU A N 1
ATOM 671 C CA . GLU A 1 84 ? -12.072 -1.020 -1.576 1.00 84.19 84 GLU A CA 1
ATOM 672 C C . GLU A 1 84 ? -11.138 -0.102 -2.363 1.00 84.19 84 GLU A C 1
ATOM 674 O O . GLU A 1 84 ? -10.855 -0.379 -3.528 1.00 84.19 84 GLU A O 1
ATOM 679 N N . LYS A 1 85 ? -10.573 0.926 -1.717 1.00 80.44 85 LYS A N 1
ATOM 680 C CA . LYS A 1 85 ? -9.558 1.805 -2.329 1.00 80.44 85 LYS A CA 1
ATOM 681 C C . LYS A 1 85 ? -8.272 1.070 -2.715 1.00 80.44 85 LYS A C 1
ATOM 683 O O . LYS A 1 85 ? -7.515 1.566 -3.535 1.00 80.44 85 LYS A O 1
ATOM 688 N N . GLY A 1 86 ? -8.036 -0.107 -2.136 1.00 75.81 86 GLY A N 1
ATOM 689 C CA . GLY A 1 86 ? -6.901 -0.982 -2.431 1.00 75.81 86 GLY A CA 1
ATOM 690 C C . GLY A 1 86 ? -7.091 -1.905 -3.633 1.00 75.81 86 GLY A C 1
ATOM 691 O O . GLY A 1 86 ? -6.315 -2.852 -3.808 1.00 75.81 86 GLY A O 1
ATOM 692 N N . ARG A 1 87 ? -8.156 -1.722 -4.420 1.00 80.38 87 ARG A N 1
ATOM 693 C CA . ARG A 1 87 ? -8.346 -2.401 -5.705 1.00 80.38 87 ARG A CA 1
ATOM 694 C C . ARG A 1 87 ? -7.722 -1.553 -6.808 1.00 80.38 87 ARG A C 1
ATOM 696 O O . ARG A 1 87 ? -8.363 -0.667 -7.356 1.00 80.38 87 ARG A O 1
ATOM 703 N N . PHE A 1 88 ? -6.461 -1.842 -7.103 1.00 77.06 88 PHE A N 1
ATOM 704 C CA . PHE A 1 88 ? -5.729 -1.222 -8.202 1.00 77.06 88 PHE A CA 1
ATOM 705 C C . PHE A 1 88 ? -5.651 -2.195 -9.382 1.00 77.06 88 PHE A C 1
ATOM 707 O O . PHE A 1 88 ? -5.187 -3.322 -9.202 1.00 77.06 88 PHE A O 1
ATOM 714 N N . ASP A 1 89 ? -6.069 -1.754 -10.570 1.00 77.31 89 ASP A N 1
ATOM 715 C CA . ASP A 1 89 ? -5.930 -2.529 -11.815 1.00 77.31 89 ASP A CA 1
ATOM 716 C C . ASP A 1 89 ? -4.473 -2.565 -12.302 1.00 77.31 89 ASP A C 1
ATOM 718 O O . ASP A 1 89 ? -4.020 -3.555 -12.874 1.00 77.31 89 ASP A O 1
ATOM 722 N N . SER A 1 90 ? -3.709 -1.505 -12.020 1.00 75.25 90 SER A N 1
ATOM 723 C CA . SER A 1 90 ? -2.260 -1.450 -12.218 1.00 75.25 90 SER A CA 1
ATOM 724 C C . SER A 1 90 ? -1.588 -0.745 -11.044 1.00 75.25 90 SER A C 1
ATOM 726 O O . SER A 1 90 ? -2.083 0.267 -10.550 1.00 75.25 90 SER A O 1
ATOM 728 N N . VAL A 1 91 ? -0.444 -1.274 -10.604 1.00 79.81 91 VAL A N 1
ATOM 729 C CA . VAL A 1 91 ? 0.332 -0.720 -9.480 1.00 79.81 91 VAL A CA 1
ATOM 730 C C . VAL A 1 91 ? 1.542 0.106 -9.919 1.00 79.81 91 VAL A C 1
ATOM 732 O O . VAL A 1 91 ? 2.171 0.773 -9.096 1.00 79.81 91 VAL A O 1
ATOM 735 N N . SER A 1 92 ? 1.905 0.038 -11.199 1.00 80.69 92 SER A N 1
ATOM 736 C CA . SER A 1 92 ? 3.134 0.630 -11.710 1.00 80.69 92 SER A CA 1
ATOM 737 C C . SER A 1 92 ? 3.007 1.055 -13.165 1.00 80.69 92 SER A C 1
ATOM 739 O O . SER A 1 92 ? 2.135 0.595 -13.906 1.00 80.69 92 SER A O 1
ATOM 741 N N . TYR A 1 93 ? 3.901 1.947 -13.574 1.00 77.81 93 TYR A N 1
ATOM 742 C CA . TYR A 1 93 ? 4.037 2.385 -14.954 1.00 77.81 93 TYR A CA 1
ATOM 743 C C . TYR A 1 93 ? 5.501 2.314 -15.384 1.00 77.81 93 TYR A C 1
ATOM 745 O O . TYR A 1 93 ? 6.424 2.393 -14.566 1.00 77.81 93 TYR A O 1
ATOM 753 N N . ARG A 1 94 ? 5.718 2.156 -16.692 1.00 74.50 94 ARG A N 1
ATOM 754 C CA . ARG A 1 94 ? 7.063 2.184 -17.261 1.00 74.50 94 ARG A CA 1
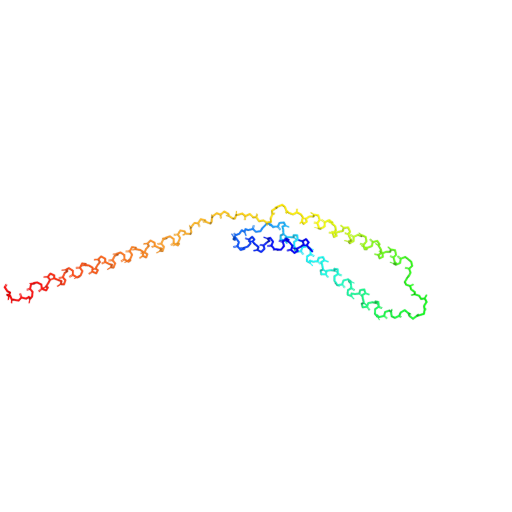ATOM 755 C C . ARG A 1 94 ? 7.582 3.628 -17.219 1.00 74.50 94 ARG A C 1
ATOM 757 O O . ARG A 1 94 ? 6.952 4.490 -17.835 1.00 74.50 94 ARG A O 1
ATOM 764 N N . PRO A 1 95 ? 8.706 3.912 -16.540 1.00 68.12 95 PRO A N 1
ATOM 765 C CA . PRO A 1 95 ? 9.306 5.235 -16.586 1.00 68.12 95 PRO A CA 1
ATOM 766 C C . PRO A 1 95 ? 9.755 5.556 -18.013 1.00 68.12 95 PRO A C 1
ATOM 768 O O . PRO A 1 95 ? 10.186 4.671 -18.757 1.00 68.12 95 PRO A O 1
ATOM 771 N N . ALA A 1 96 ? 9.649 6.828 -18.397 1.00 72.00 96 ALA A N 1
ATOM 772 C CA . ALA A 1 96 ? 10.181 7.293 -19.671 1.00 72.00 96 ALA A CA 1
ATOM 773 C C . ALA A 1 96 ? 11.684 6.957 -19.763 1.00 72.00 96 ALA A C 1
ATOM 775 O O . ALA A 1 96 ? 12.380 7.024 -18.741 1.00 72.00 96 ALA A O 1
ATOM 776 N N . PRO A 1 97 ? 12.198 6.581 -20.952 1.00 65.94 97 PRO A N 1
ATOM 777 C CA . PRO A 1 97 ? 13.624 6.349 -21.122 1.00 65.94 97 PRO A CA 1
ATOM 778 C C . PRO A 1 97 ? 14.377 7.604 -20.681 1.00 65.94 97 PRO A C 1
ATOM 780 O O . PRO A 1 97 ? 14.088 8.708 -21.145 1.00 65.94 97 PRO A O 1
ATOM 783 N N . LYS A 1 98 ? 15.312 7.435 -19.740 1.00 63.12 98 LYS A N 1
ATOM 784 C CA . LYS A 1 98 ? 16.178 8.533 -19.311 1.00 63.12 98 LYS A CA 1
ATOM 785 C C . LYS A 1 98 ? 16.959 9.007 -20.541 1.00 63.12 98 LYS A C 1
ATOM 787 O O . LYS A 1 98 ? 17.504 8.150 -21.242 1.00 63.12 98 LYS A O 1
ATOM 792 N N . PRO A 1 99 ? 17.005 10.319 -20.833 1.00 63.69 99 PRO A N 1
ATOM 793 C CA . PRO A 1 99 ? 17.896 10.807 -21.873 1.00 63.69 99 PRO A CA 1
ATOM 794 C C . PRO A 1 99 ? 19.314 10.363 -21.509 1.00 63.69 99 PRO A C 1
ATOM 796 O O . PRO A 1 99 ? 19.710 10.465 -20.348 1.00 63.69 99 PRO A O 1
ATOM 799 N N . ALA A 1 100 ? 20.042 9.798 -22.472 1.00 65.12 100 ALA A N 1
ATOM 800 C CA . ALA A 1 100 ? 21.430 9.423 -22.250 1.00 65.12 100 ALA A CA 1
ATOM 801 C C . ALA A 1 100 ? 22.194 10.668 -21.783 1.00 65.12 100 ALA A C 1
ATOM 803 O O . ALA A 1 100 ? 22.107 11.720 -22.423 1.00 65.12 100 ALA A O 1
ATOM 804 N N . ASN A 1 101 ? 22.894 10.566 -20.652 1.00 70.06 101 ASN A N 1
ATOM 805 C CA . ASN A 1 101 ? 23.677 11.680 -20.141 1.00 70.06 101 ASN A CA 1
ATOM 806 C C . ASN A 1 101 ? 24.753 12.007 -21.178 1.00 70.06 101 ASN A C 1
ATOM 808 O O . ASN A 1 101 ? 25.582 11.166 -21.528 1.00 70.06 101 ASN A O 1
ATOM 812 N N . ILE A 1 102 ? 24.725 13.237 -21.683 1.00 69.94 102 ILE A N 1
ATOM 813 C CA . ILE A 1 102 ? 25.655 13.712 -22.713 1.00 69.94 102 ILE A CA 1
ATOM 814 C C . ILE A 1 102 ? 27.108 13.621 -22.210 1.00 69.94 102 ILE A C 1
ATOM 816 O O . ILE A 1 102 ? 28.018 13.377 -22.998 1.00 69.94 102 ILE A O 1
ATOM 820 N N . GLU A 1 103 ? 27.319 13.729 -20.896 1.00 72.12 103 GLU A N 1
ATOM 821 C CA . GLU A 1 103 ? 28.622 13.573 -20.241 1.00 72.12 103 GLU A CA 1
ATOM 822 C C . GLU A 1 103 ? 29.196 12.153 -20.393 1.00 72.12 103 GLU A C 1
ATOM 824 O O . GLU A 1 103 ? 30.357 12.011 -20.775 1.00 72.12 103 GLU A O 1
ATOM 829 N N . ASP A 1 104 ? 28.376 11.111 -20.214 1.00 71.25 104 ASP A N 1
ATOM 830 C CA . ASP A 1 104 ? 28.800 9.709 -20.357 1.00 71.25 104 ASP A CA 1
ATOM 831 C C . ASP A 1 104 ? 29.170 9.384 -21.817 1.00 71.25 104 ASP A C 1
ATOM 833 O O . ASP A 1 104 ? 30.146 8.683 -22.092 1.00 71.25 104 ASP A O 1
ATOM 837 N N . ILE A 1 105 ? 28.421 9.934 -22.781 1.00 74.06 105 ILE A N 1
ATOM 838 C CA . ILE A 1 105 ? 28.719 9.794 -24.216 1.00 74.06 105 ILE A CA 1
ATOM 839 C C . ILE A 1 105 ? 30.040 10.486 -24.558 1.00 74.06 105 ILE A C 1
ATOM 841 O O . ILE A 1 105 ? 30.867 9.914 -25.267 1.00 74.06 105 ILE A O 1
ATOM 845 N N . ASN A 1 106 ? 30.251 11.700 -24.046 1.00 72.69 106 ASN A N 1
ATOM 846 C CA . ASN A 1 106 ? 31.458 12.468 -24.317 1.00 72.69 106 ASN A CA 1
ATOM 847 C C . ASN A 1 106 ? 32.700 11.726 -23.798 1.00 72.69 106 ASN A C 1
ATOM 849 O O . ASN A 1 106 ? 33.650 11.526 -24.550 1.00 72.69 106 ASN A O 1
ATOM 853 N N . ILE A 1 107 ? 32.664 11.227 -22.557 1.00 77.75 107 ILE A N 1
ATOM 854 C CA . ILE A 1 107 ? 33.766 10.458 -21.955 1.00 77.75 107 ILE A CA 1
ATOM 855 C C . ILE A 1 107 ? 34.092 9.201 -22.780 1.00 77.75 107 ILE A C 1
ATOM 857 O O . ILE A 1 107 ? 35.263 8.940 -23.060 1.00 77.75 107 ILE A O 1
ATOM 861 N N . ASN A 1 108 ? 33.075 8.460 -23.235 1.00 81.38 108 ASN A N 1
ATOM 862 C CA . ASN A 1 108 ? 33.274 7.263 -24.061 1.00 81.38 108 ASN A CA 1
ATOM 863 C C . ASN A 1 108 ? 33.903 7.586 -25.428 1.00 81.38 108 ASN A C 1
ATOM 865 O O . ASN A 1 108 ? 34.750 6.833 -25.908 1.00 81.38 108 ASN A O 1
ATOM 869 N N . ILE A 1 109 ? 33.528 8.712 -26.044 1.00 84.69 109 ILE A N 1
ATOM 870 C CA . ILE A 1 109 ? 34.107 9.158 -27.319 1.00 84.69 109 ILE A CA 1
ATOM 871 C C . ILE A 1 109 ? 35.571 9.577 -27.136 1.00 84.69 109 ILE A C 1
ATOM 873 O O . ILE A 1 109 ? 36.419 9.128 -27.904 1.00 84.69 109 ILE A O 1
ATOM 877 N N . TRP A 1 110 ? 35.896 10.381 -26.118 1.00 81.56 110 TRP A N 1
ATOM 878 C CA . TRP A 1 110 ? 37.282 10.794 -25.849 1.00 81.56 110 TRP A CA 1
ATOM 879 C C . TRP A 1 110 ? 38.188 9.606 -25.539 1.00 81.56 110 TRP A C 1
ATOM 881 O O . TRP A 1 110 ? 39.278 9.515 -26.098 1.00 81.56 110 TRP A O 1
ATOM 891 N N . SER A 1 111 ? 37.712 8.663 -24.723 1.00 77.25 111 SER A N 1
ATOM 892 C CA . SER A 1 111 ? 38.453 7.441 -24.410 1.00 77.25 111 SER A CA 1
ATOM 893 C C . SER A 1 111 ? 38.734 6.606 -25.665 1.00 77.25 111 SER A C 1
ATOM 895 O O . SER A 1 111 ? 39.857 6.141 -25.862 1.00 77.25 111 SER A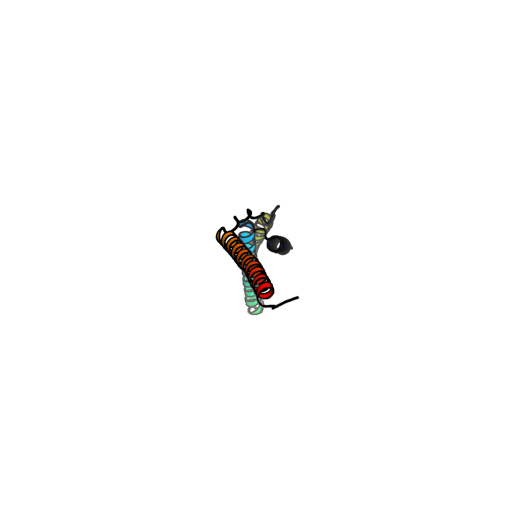 O 1
ATOM 897 N N . PHE A 1 112 ? 37.751 6.473 -26.562 1.00 83.19 112 PHE A N 1
ATOM 898 C CA . PHE A 1 112 ? 37.928 5.764 -27.829 1.00 83.19 112 PHE A CA 1
ATOM 899 C C . PHE A 1 112 ? 38.922 6.472 -28.766 1.00 83.19 112 PHE A C 1
ATOM 901 O O . PHE A 1 112 ? 39.767 5.823 -29.384 1.00 83.19 112 PHE A O 1
ATOM 908 N N . VAL A 1 113 ? 38.865 7.806 -28.844 1.00 87.12 113 VAL A N 1
ATOM 909 C CA . VAL A 1 113 ? 39.801 8.615 -29.642 1.00 87.12 113 VAL A CA 1
ATOM 910 C C . VAL A 1 113 ? 41.229 8.509 -29.102 1.00 87.12 113 VAL A C 1
ATOM 912 O O . VAL A 1 113 ? 42.166 8.340 -29.882 1.00 87.12 113 VAL A O 1
ATOM 915 N N . GLU A 1 114 ? 41.409 8.557 -27.784 1.00 89.31 114 GLU A N 1
ATOM 916 C CA . GLU A 1 114 ? 42.718 8.438 -27.136 1.00 89.31 114 GLU A CA 1
ATOM 917 C C . GLU A 1 114 ? 43.336 7.047 -27.355 1.00 89.31 114 GLU A C 1
ATOM 919 O O . GLU A 1 114 ? 44.512 6.935 -27.712 1.00 89.31 114 GLU A O 1
ATOM 924 N N . GLN A 1 115 ? 42.528 5.985 -27.252 1.00 84.31 115 GLN A N 1
ATOM 925 C CA . GLN A 1 115 ? 42.959 4.620 -27.566 1.00 84.31 115 GLN A CA 1
ATOM 926 C C . GLN A 1 115 ? 43.379 4.466 -29.031 1.00 84.31 115 GLN A C 1
ATOM 928 O O . GLN A 1 115 ? 44.425 3.877 -29.318 1.00 84.31 115 GLN A O 1
ATOM 933 N N . LEU A 1 116 ? 42.599 5.020 -29.962 1.00 88.62 116 LEU A N 1
ATOM 934 C CA . LEU A 1 116 ? 42.917 4.977 -31.386 1.00 88.62 116 LEU A CA 1
ATOM 935 C C . LEU A 1 116 ? 44.220 5.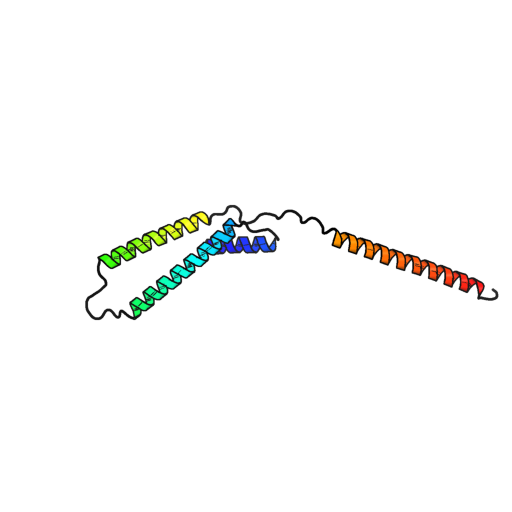730 -31.694 1.00 88.62 116 LEU A C 1
ATOM 937 O O . LEU A 1 116 ? 45.055 5.230 -32.448 1.00 88.62 116 LEU A O 1
ATOM 941 N N . TYR A 1 117 ? 44.425 6.898 -31.080 1.00 89.00 117 TYR A N 1
ATOM 942 C CA . TYR A 1 117 ? 45.632 7.702 -31.260 1.00 89.00 117 TYR A CA 1
ATOM 943 C C . TYR A 1 117 ? 46.892 6.981 -30.763 1.00 89.00 117 TYR A C 1
ATOM 945 O O . TYR A 1 117 ? 47.882 6.898 -31.493 1.00 89.00 117 TYR A O 1
ATOM 953 N N . LEU A 1 118 ? 46.851 6.394 -29.561 1.00 86.62 118 LEU A N 1
ATOM 954 C CA . LEU A 1 118 ? 47.968 5.618 -29.009 1.00 86.62 118 LEU A CA 1
ATOM 955 C C . LEU A 1 118 ? 48.302 4.396 -29.873 1.00 86.62 118 LEU A C 1
ATOM 957 O O . LEU A 1 118 ? 49.477 4.102 -30.105 1.00 86.62 118 LEU A O 1
ATOM 961 N N . HIS A 1 119 ? 47.280 3.710 -30.392 1.00 84.44 119 HIS A N 1
ATOM 962 C CA . HIS A 1 119 ? 47.471 2.556 -31.265 1.00 84.44 119 HIS A CA 1
ATOM 963 C C . HIS A 1 119 ? 48.122 2.953 -32.601 1.00 84.44 119 HIS A C 1
ATOM 965 O O . HIS A 1 119 ? 49.080 2.317 -33.039 1.00 84.44 119 HIS A O 1
ATOM 971 N N . ILE A 1 120 ? 47.665 4.044 -33.225 1.00 86.25 120 ILE A N 1
ATOM 972 C CA . ILE A 1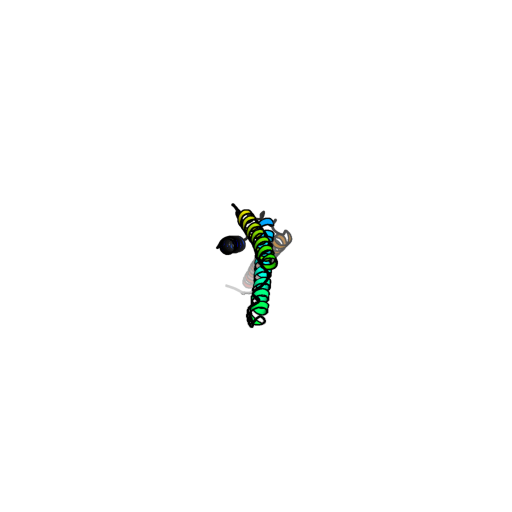 120 ? 48.255 4.569 -34.468 1.00 86.25 120 ILE A CA 1
ATOM 973 C C . ILE A 1 120 ? 49.703 5.029 -34.242 1.00 86.25 120 ILE A C 1
ATOM 975 O O . ILE A 1 120 ? 50.585 4.710 -35.040 1.00 86.25 120 ILE A O 1
ATOM 979 N N . PHE A 1 121 ? 49.976 5.736 -33.143 1.00 87.00 121 PHE A N 1
ATOM 980 C CA . PHE A 1 121 ? 51.321 6.203 -32.805 1.00 87.00 121 PHE A CA 1
ATOM 981 C C . PHE A 1 121 ? 52.300 5.042 -32.571 1.00 87.00 121 PHE A C 1
ATOM 983 O O . PHE A 1 121 ? 53.438 5.081 -33.042 1.00 87.00 121 PHE A O 1
ATOM 990 N N . SER A 1 122 ? 51.845 3.973 -31.909 1.00 82.50 122 SER A N 1
ATOM 991 C CA . SER A 1 122 ? 52.631 2.750 -31.717 1.00 82.50 122 SER A CA 1
ATOM 992 C C . SER A 1 122 ? 53.013 2.099 -33.051 1.00 82.50 122 SER A C 1
ATOM 994 O O . SER A 1 122 ? 54.184 1.777 -33.263 1.00 82.50 122 SER A O 1
ATOM 996 N N . ILE A 1 123 ? 52.062 1.983 -33.985 1.00 84.56 123 ILE A N 1
ATOM 997 C CA . ILE A 1 123 ? 52.315 1.449 -35.333 1.00 84.56 123 ILE A CA 1
ATOM 998 C C . ILE A 1 123 ? 53.364 2.297 -36.069 1.00 84.56 123 ILE A C 1
ATOM 1000 O O . ILE A 1 123 ? 54.274 1.753 -36.694 1.00 84.56 123 ILE A O 1
ATOM 1004 N N . TYR A 1 124 ? 53.269 3.625 -35.971 1.00 82.62 124 TYR A N 1
ATOM 1005 C CA . TYR A 1 124 ? 54.190 4.543 -36.641 1.00 82.62 124 TYR A CA 1
ATOM 1006 C C . TYR A 1 124 ? 55.620 4.455 -36.085 1.00 82.62 124 TYR A C 1
ATOM 1008 O O . TYR A 1 124 ? 56.582 4.415 -36.851 1.00 82.62 124 TYR A O 1
ATOM 1016 N N . LEU A 1 125 ? 55.774 4.350 -34.761 1.00 83.94 125 LEU A N 1
ATOM 1017 C CA . LEU A 1 125 ? 57.077 4.126 -34.131 1.00 83.94 125 LEU A CA 1
ATOM 1018 C C . LEU A 1 125 ? 57.693 2.792 -34.553 1.00 83.94 125 LEU A C 1
ATOM 1020 O O . LEU A 1 125 ? 58.871 2.761 -34.895 1.00 83.94 125 LEU A O 1
ATOM 1024 N N . LEU A 1 126 ? 56.916 1.706 -34.575 1.00 78.06 126 LEU A N 1
ATOM 1025 C CA . LEU A 1 126 ? 57.402 0.402 -35.039 1.00 78.06 126 LEU A CA 1
ATOM 1026 C C . LEU A 1 126 ? 57.854 0.451 -36.505 1.00 78.06 126 LEU A C 1
ATOM 1028 O O . LEU A 1 126 ? 58.893 -0.118 -36.837 1.00 78.06 126 LEU A O 1
ATOM 1032 N N . ALA A 1 127 ? 57.131 1.174 -37.365 1.00 80.44 127 ALA A N 1
ATOM 1033 C CA . ALA A 1 127 ? 57.530 1.391 -38.754 1.00 80.44 127 ALA A CA 1
ATOM 1034 C C . ALA A 1 127 ? 58.842 2.189 -38.859 1.00 80.44 127 ALA A C 1
ATOM 1036 O O . ALA A 1 127 ? 59.719 1.823 -39.638 1.00 80.44 127 ALA A O 1
ATOM 1037 N N . ILE A 1 128 ? 59.013 3.232 -38.041 1.00 80.50 128 ILE A N 1
ATOM 1038 C CA . ILE A 1 128 ? 60.245 4.031 -37.991 1.00 80.50 128 ILE A CA 1
ATOM 1039 C C . ILE A 1 128 ? 61.427 3.205 -37.480 1.00 80.50 128 ILE A C 1
ATOM 1041 O O . ILE A 1 128 ? 62.487 3.213 -38.103 1.00 80.50 128 ILE A O 1
ATOM 1045 N N . PHE A 1 129 ? 61.265 2.477 -36.373 1.00 77.00 129 PHE A N 1
ATOM 1046 C CA . PHE A 1 129 ? 62.324 1.634 -35.818 1.00 77.00 129 PHE A CA 1
ATOM 1047 C C . PHE A 1 129 ? 62.686 0.490 -36.767 1.00 77.00 129 PHE A C 1
ATOM 1049 O O . PHE A 1 129 ? 63.868 0.212 -36.947 1.00 77.00 129 PHE A O 1
ATOM 1056 N N . GLY A 1 130 ? 61.699 -0.113 -37.436 1.00 71.62 130 GLY A N 1
ATOM 1057 C CA . GLY A 1 130 ? 61.937 -1.095 -38.492 1.00 71.62 130 GLY A CA 1
ATOM 1058 C C . GLY A 1 130 ? 62.706 -0.505 -39.678 1.00 71.62 130 GLY A C 1
ATOM 1059 O O . GLY A 1 130 ? 63.664 -1.109 -40.149 1.00 71.62 130 GLY A O 1
ATOM 1060 N N . TYR A 1 131 ? 62.352 0.706 -40.117 1.00 66.25 131 TYR A N 1
ATOM 1061 C CA . TYR A 1 131 ? 63.022 1.397 -41.222 1.00 66.25 131 TYR A CA 1
ATOM 1062 C C . TYR A 1 131 ? 64.462 1.825 -40.878 1.00 66.25 131 TYR A C 1
ATOM 1064 O O . TYR A 1 131 ? 65.365 1.690 -41.703 1.00 66.25 131 TYR A O 1
ATOM 1072 N N . LEU A 1 132 ? 64.702 2.278 -39.644 1.00 66.19 132 LEU A N 1
ATOM 1073 C CA . LEU A 1 132 ? 66.038 2.597 -39.122 1.00 66.19 132 LEU A CA 1
ATOM 1074 C C . LEU A 1 132 ? 66.917 1.349 -38.972 1.00 66.19 132 LEU A C 1
ATOM 1076 O O . LEU A 1 132 ? 68.118 1.418 -39.222 1.00 66.19 132 LEU A O 1
ATOM 1080 N N . PHE A 1 133 ? 66.330 0.206 -38.612 1.00 61.34 133 PHE A N 1
ATOM 1081 C CA . PHE A 1 133 ? 67.051 -1.060 -38.483 1.00 61.34 133 PHE A CA 1
ATOM 1082 C C . PHE A 1 133 ? 67.531 -1.603 -39.842 1.00 61.34 133 PHE A C 1
ATOM 1084 O O . PHE A 1 133 ? 68.621 -2.164 -39.922 1.00 61.34 133 PHE A O 1
ATOM 1091 N N . ILE A 1 134 ? 66.782 -1.356 -40.926 1.00 65.00 134 ILE A N 1
ATOM 1092 C CA . ILE A 1 134 ? 67.184 -1.708 -42.303 1.00 65.00 134 ILE A CA 1
ATOM 1093 C C . ILE A 1 134 ? 68.419 -0.906 -42.764 1.00 65.00 134 ILE A C 1
ATOM 1095 O O . ILE A 1 134 ? 69.228 -1.422 -43.526 1.00 65.00 134 ILE A O 1
ATOM 1099 N N . TRP A 1 135 ? 68.611 0.326 -42.277 1.00 58.97 135 TRP A N 1
ATOM 1100 C CA . TRP A 1 135 ? 69.750 1.190 -42.637 1.00 58.97 135 TRP A CA 1
ATOM 1101 C C . TRP A 1 135 ? 70.995 1.031 -41.744 1.00 58.97 135 TRP A C 1
ATOM 1103 O O . TRP A 1 135 ? 72.053 1.565 -42.073 1.00 58.97 135 TRP A O 1
ATOM 1113 N N . LEU A 1 136 ? 70.886 0.315 -40.620 1.00 56.38 136 LEU A N 1
ATOM 1114 C CA . LEU A 1 136 ? 71.971 0.096 -39.649 1.00 56.38 136 LEU A CA 1
ATOM 1115 C C . LEU A 1 136 ? 72.607 -1.301 -39.729 1.00 56.38 136 LEU A C 1
ATOM 1117 O O . LEU A 1 136 ? 73.571 -1.564 -39.012 1.00 56.38 136 LEU A O 1
ATOM 1121 N N . LEU A 1 137 ? 72.110 -2.182 -40.601 1.00 51.19 137 LEU A N 1
ATOM 1122 C CA . LEU A 1 137 ? 72.765 -3.442 -40.955 1.00 51.19 137 LEU A CA 1
ATOM 1123 C C . LEU A 1 137 ? 73.697 -3.208 -42.160 1.00 51.19 137 LEU A C 1
ATOM 1125 O O . LEU A 1 137 ? 73.207 -3.048 -43.278 1.00 51.19 137 LEU A O 1
ATOM 1129 N N . PRO A 1 138 ? 75.033 -3.171 -41.982 1.00 59.81 138 PRO A N 1
ATOM 1130 C CA . PRO A 1 138 ? 75.946 -3.097 -43.110 1.00 59.81 138 PRO A CA 1
ATOM 1131 C C . PRO A 1 138 ? 75.995 -4.463 -43.809 1.00 59.81 138 PRO A C 1
ATOM 1133 O O . PRO A 1 138 ? 76.494 -5.428 -43.239 1.00 59.81 138 PRO A O 1
ATOM 1136 N N . ASN A 1 139 ? 75.522 -4.496 -45.056 1.00 50.66 139 ASN A N 1
ATOM 1137 C CA . ASN A 1 139 ? 75.694 -5.562 -46.049 1.00 50.66 139 ASN A CA 1
ATOM 1138 C C . ASN A 1 139 ? 75.160 -6.959 -45.679 1.00 50.66 139 ASN A C 1
ATOM 1140 O O . ASN A 1 139 ? 75.829 -7.763 -45.026 1.00 50.66 139 ASN A O 1
ATOM 1144 N N . PHE A 1 140 ? 74.023 -7.295 -46.287 1.00 50.78 140 PHE A N 1
ATOM 1145 C CA . PHE A 1 140 ? 74.036 -8.395 -47.251 1.00 50.78 140 PHE A CA 1
ATOM 1146 C C . PHE A 1 140 ? 73.944 -7.801 -48.659 1.00 50.78 140 PHE A C 1
ATOM 1148 O O . PHE A 1 140 ? 73.250 -6.765 -48.787 1.00 50.78 140 PHE A O 1
#